Protein AF-A0A9E2YCT6-F1 (afdb_monomer_lite)

Sequence (48 aa):
MIDLIEAIVRPDIWKAKGGPADIRFFNGSLIVTAPRSVHEAIDGYWDR

Secondary structure (DSSP, 8-state):
-HHHHHHHS-GGGBGGGT-SBEEEEETTEEEEE--HHHHHHHHHHH--

Structure (mmCIF, N/CA/C/O backbone):
data_AF-A0A9E2YCT6-F1
#
_entry.id   AF-A0A9E2YCT6-F1
#
loop_
_atom_site.group_PDB
_atom_site.id
_atom_site.type_symbol
_atom_site.label_atom_id
_atom_site.label_alt_id
_atom_site.label_comp_id
_atom_site.label_asym_id
_atom_site.label_entity_id
_atom_site.label_seq_id
_atom_site.pdbx_PDB_ins_code
_atom_site.Cartn_x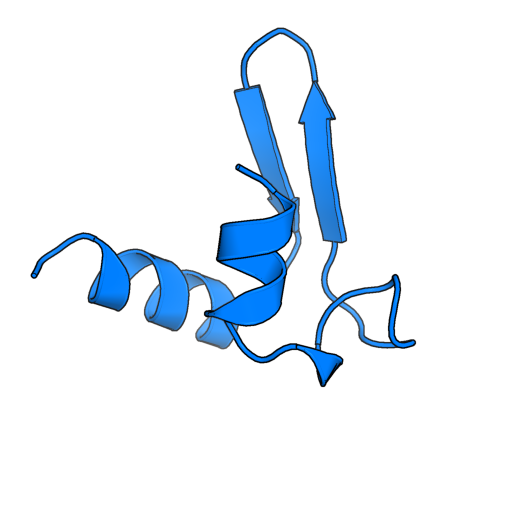
_atom_site.Cartn_y
_atom_site.Cartn_z
_atom_site.occupancy
_atom_site.B_iso_or_equiv
_atom_site.auth_seq_id
_atom_site.auth_comp_id
_atom_site.auth_asym_id
_atom_site.auth_atom_id
_atom_site.pdbx_PDB_model_num
ATOM 1 N N . MET A 1 1 ? -5.657 -7.568 7.736 1.00 62.38 1 MET A N 1
ATOM 2 C CA . MET A 1 1 ? -6.235 -6.752 6.638 1.00 62.38 1 MET A CA 1
ATOM 3 C C . MET A 1 1 ? -5.146 -6.331 5.663 1.00 62.38 1 MET A C 1
ATOM 5 O O . MET A 1 1 ? -5.281 -6.625 4.488 1.00 62.38 1 MET A O 1
ATOM 9 N N . ILE A 1 2 ? -4.058 -5.715 6.141 1.00 66.00 2 ILE A N 1
ATOM 10 C CA . ILE A 1 2 ? -2.904 -5.339 5.306 1.00 66.00 2 ILE A CA 1
ATOM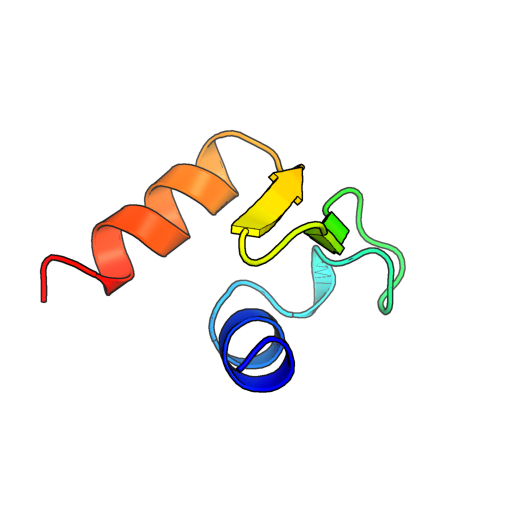 11 C C . ILE A 1 2 ? -2.318 -6.559 4.581 1.00 66.00 2 ILE A C 1
ATOM 13 O O . ILE A 1 2 ? -2.188 -6.512 3.367 1.00 66.00 2 ILE A O 1
ATOM 17 N N . ASP A 1 3 ? -2.122 -7.683 5.277 1.00 67.00 3 ASP A N 1
ATOM 18 C CA . ASP A 1 3 ? -1.560 -8.906 4.673 1.00 67.00 3 ASP A CA 1
ATOM 19 C C . ASP A 1 3 ? -2.407 -9.465 3.520 1.00 67.00 3 ASP A C 1
ATOM 21 O O . ASP A 1 3 ? -1.880 -10.050 2.581 1.00 67.00 3 ASP A O 1
ATOM 25 N N . LEU A 1 4 ? -3.731 -9.271 3.569 1.00 74.19 4 LEU A N 1
ATOM 26 C CA . LEU A 1 4 ? -4.634 -9.707 2.504 1.00 74.19 4 LEU A CA 1
ATOM 27 C C . LEU A 1 4 ? -4.474 -8.821 1.265 1.00 74.19 4 LEU A C 1
ATOM 29 O O . LEU A 1 4 ? -4.441 -9.323 0.148 1.00 74.19 4 LEU A O 1
ATOM 33 N N . ILE A 1 5 ? -4.334 -7.510 1.465 1.00 71.00 5 ILE A N 1
ATOM 34 C CA . ILE A 1 5 ? -4.097 -6.558 0.376 1.00 71.00 5 ILE A CA 1
ATOM 35 C C . ILE A 1 5 ? -2.716 -6.810 -0.233 1.00 71.00 5 ILE A C 1
ATOM 37 O O . ILE A 1 5 ? -2.595 -6.862 -1.454 1.00 71.00 5 ILE A O 1
ATOM 41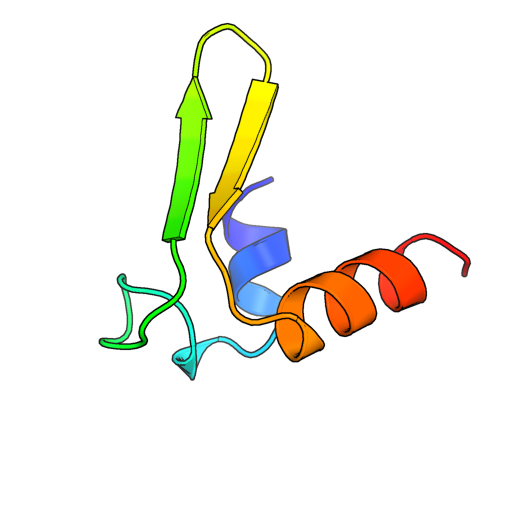 N N . GLU A 1 6 ? -1.701 -7.055 0.600 1.00 67.62 6 GLU A N 1
ATOM 42 C CA . GLU A 1 6 ? -0.358 -7.397 0.130 1.00 67.62 6 GLU A CA 1
ATOM 43 C C . GLU A 1 6 ? -0.321 -8.723 -0.642 1.00 67.62 6 GLU A C 1
ATOM 45 O O . GLU A 1 6 ? 0.379 -8.831 -1.648 1.00 67.62 6 GLU A O 1
ATOM 50 N N . ALA A 1 7 ? -1.102 -9.720 -0.215 1.00 68.69 7 ALA A N 1
ATOM 51 C CA . ALA A 1 7 ? -1.176 -11.020 -0.879 1.00 68.69 7 ALA A CA 1
ATOM 52 C C . ALA A 1 7 ? -1.972 -10.992 -2.196 1.00 68.69 7 ALA A C 1
ATOM 54 O O . ALA A 1 7 ? -1.632 -11.718 -3.130 1.00 68.69 7 ALA A O 1
ATOM 55 N N . ILE A 1 8 ? -3.031 -10.183 -2.280 1.00 72.31 8 ILE A N 1
ATOM 56 C CA . ILE A 1 8 ? -3.925 -10.132 -3.447 1.00 72.31 8 ILE A CA 1
ATOM 57 C C . ILE A 1 8 ? -3.395 -9.169 -4.515 1.00 72.31 8 ILE A C 1
ATOM 59 O O . ILE A 1 8 ? -3.477 -9.446 -5.716 1.00 72.31 8 ILE A O 1
ATOM 63 N N . VAL A 1 9 ? -2.834 -8.034 -4.101 1.00 68.31 9 VAL A N 1
ATOM 64 C CA . VAL A 1 9 ? -2.421 -6.969 -5.012 1.00 68.31 9 VAL A CA 1
ATOM 65 C C . VAL A 1 9 ? -0.917 -7.044 -5.212 1.00 68.31 9 VAL A C 1
ATOM 67 O O . VAL A 1 9 ? -0.163 -6.515 -4.406 1.00 68.31 9 VAL A O 1
ATOM 70 N N . ARG A 1 10 ? -0.489 -7.677 -6.316 1.00 69.81 10 ARG A N 1
ATOM 71 C CA . ARG A 1 10 ? 0.896 -7.651 -6.843 1.00 69.81 10 ARG A CA 1
ATOM 72 C C . ARG A 1 10 ? 1.958 -7.715 -5.722 1.00 69.81 10 ARG A C 1
ATOM 74 O O . ARG A 1 10 ? 2.593 -6.700 -5.451 1.00 69.81 10 ARG A O 1
ATOM 81 N N . PRO A 1 11 ? 2.187 -8.877 -5.094 1.00 70.31 11 PRO A N 1
ATOM 82 C CA . PRO A 1 11 ? 2.983 -8.988 -3.866 1.00 70.31 11 PRO A CA 1
ATOM 83 C C . PRO A 1 11 ? 4.390 -8.374 -3.959 1.00 70.31 11 PRO A C 1
ATOM 85 O O . PRO A 1 11 ? 4.894 -7.840 -2.974 1.00 70.31 11 PRO A O 1
ATOM 88 N N . ASP A 1 12 ? 5.000 -8.369 -5.144 1.00 76.56 12 ASP A N 1
ATOM 89 C CA . ASP A 1 12 ? 6.350 -7.835 -5.363 1.00 76.56 12 ASP A CA 1
ATOM 90 C C . ASP A 1 12 ? 6.420 -6.298 -5.429 1.00 76.56 12 ASP A C 1
ATOM 92 O O . ASP A 1 12 ? 7.509 -5.725 -5.415 1.00 76.56 12 ASP A O 1
ATOM 96 N N . ILE A 1 13 ? 5.280 -5.597 -5.515 1.00 77.25 13 ILE A N 1
ATOM 97 C CA . ILE A 1 13 ? 5.262 -4.131 -5.633 1.00 77.25 13 ILE A CA 1
ATOM 98 C C . ILE A 1 13 ? 5.408 -3.422 -4.287 1.00 77.25 13 ILE A C 1
ATOM 100 O O . ILE A 1 13 ? 5.729 -2.233 -4.263 1.00 77.25 13 ILE A O 1
ATOM 104 N N . TRP A 1 14 ? 5.206 -4.133 -3.179 1.00 83.56 14 TRP A N 1
ATOM 105 C CA . TRP A 1 14 ? 5.272 -3.578 -1.830 1.00 83.56 14 TRP A CA 1
ATOM 106 C C . TRP A 1 14 ? 6.712 -3.414 -1.346 1.00 83.56 14 TRP A C 1
ATOM 108 O O . TRP A 1 14 ? 7.578 -4.246 -1.620 1.00 83.56 14 TRP A O 1
ATOM 118 N N . LYS A 1 15 ? 6.968 -2.379 -0.542 1.00 82.75 15 LYS A N 1
ATOM 119 C CA . LYS A 1 15 ? 8.275 -2.100 0.074 1.00 82.75 15 LYS A CA 1
ATOM 120 C C . LYS A 1 15 ? 8.811 -3.275 0.878 1.00 82.75 15 LYS A C 1
ATOM 122 O O . LYS A 1 15 ? 10.015 -3.510 0.860 1.00 82.75 15 LYS A O 1
ATOM 127 N N . ALA A 1 16 ? 7.936 -4.048 1.523 1.00 75.81 16 ALA A N 1
ATOM 128 C CA . ALA A 1 16 ? 8.311 -5.269 2.236 1.00 75.81 16 ALA A CA 1
ATOM 129 C C . ALA A 1 16 ? 8.989 -6.321 1.330 1.00 75.81 16 ALA A C 1
ATOM 131 O O . ALA A 1 16 ? 9.726 -7.176 1.819 1.00 75.81 16 ALA A O 1
ATOM 132 N N . LYS A 1 17 ? 8.764 -6.251 0.012 1.00 78.38 17 LYS A N 1
ATOM 133 C CA . LYS A 1 17 ? 9.362 -7.108 -1.023 1.00 78.38 17 LYS A CA 1
ATOM 134 C C . LYS A 1 17 ? 10.340 -6.360 -1.939 1.00 78.38 17 LYS A C 1
ATOM 136 O O . LYS A 1 17 ? 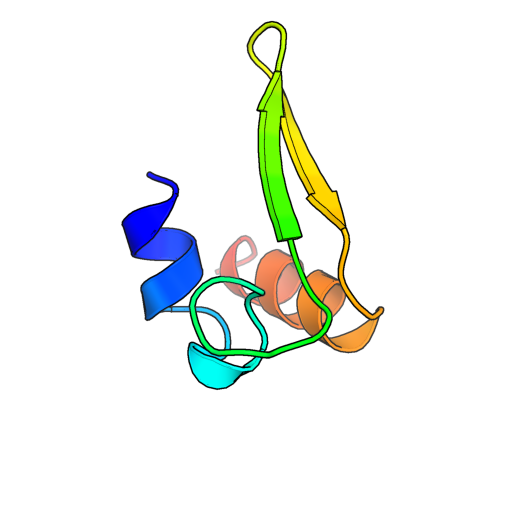10.793 -6.919 -2.930 1.00 78.38 17 LYS A O 1
ATOM 141 N N . GLY A 1 18 ? 10.707 -5.123 -1.592 1.00 77.75 18 GLY A N 1
ATOM 142 C CA . GLY A 1 18 ? 11.638 -4.291 -2.363 1.00 77.75 18 GLY A CA 1
ATOM 143 C C . GLY A 1 18 ? 10.992 -3.462 -3.478 1.00 77.75 18 GLY A C 1
ATOM 144 O O . GLY A 1 18 ? 11.708 -2.836 -4.258 1.00 77.75 18 GLY A O 1
ATOM 145 N N . GLY A 1 19 ? 9.661 -3.435 -3.559 1.00 82.62 19 GLY A N 1
ATOM 146 C CA . GLY A 1 19 ? 8.928 -2.628 -4.527 1.00 82.62 19 GLY A CA 1
ATOM 147 C C . GLY A 1 19 ? 8.681 -1.175 -4.077 1.00 82.62 19 GLY A C 1
ATOM 148 O O . GLY A 1 19 ? 8.944 -0.806 -2.930 1.00 82.62 19 GLY A O 1
ATOM 149 N 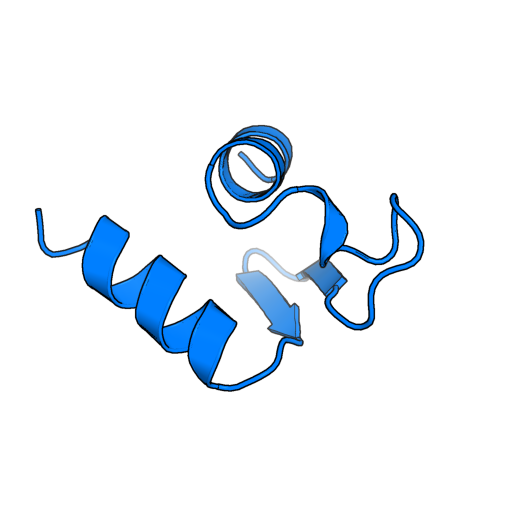N . PRO A 1 20 ? 8.183 -0.313 -4.982 1.00 84.00 20 PRO A N 1
ATOM 150 C CA . PRO A 1 20 ? 8.000 1.117 -4.723 1.00 84.00 20 PRO A CA 1
ATOM 151 C C . PRO A 1 20 ? 6.745 1.471 -3.904 1.00 84.00 20 PRO A C 1
ATOM 153 O O . PRO A 1 20 ? 6.628 2.615 -3.462 1.00 84.00 20 PRO A O 1
ATOM 156 N N . ALA A 1 21 ? 5.798 0.546 -3.726 1.00 84.75 21 ALA A N 1
ATOM 157 C CA . ALA A 1 21 ? 4.513 0.804 -3.078 1.00 84.75 21 ALA A CA 1
ATOM 158 C C . ALA A 1 21 ? 4.548 0.554 -1.564 1.00 84.75 21 ALA A C 1
ATOM 160 O O . ALA A 1 21 ? 5.296 -0.282 -1.069 1.00 84.75 21 ALA A O 1
ATOM 161 N N . ASP A 1 22 ? 3.720 1.265 -0.810 1.00 86.19 22 ASP A N 1
ATOM 162 C CA . ASP A 1 22 ? 3.718 1.260 0.652 1.00 86.19 22 ASP A CA 1
ATOM 163 C C . ASP A 1 22 ? 2.280 1.281 1.179 1.00 86.19 22 ASP A C 1
ATOM 165 O O . ASP A 1 22 ? 1.461 2.072 0.705 1.00 86.19 22 ASP A O 1
ATOM 169 N N . ILE A 1 23 ? 1.979 0.435 2.164 1.00 84.69 23 ILE A N 1
ATOM 170 C CA . ILE A 1 23 ? 0.708 0.433 2.893 1.00 84.69 23 ILE A CA 1
ATOM 171 C C . ILE A 1 23 ? 0.998 0.668 4.364 1.00 84.69 23 ILE A C 1
ATOM 173 O O . ILE A 1 23 ? 1.777 -0.054 4.983 1.00 84.69 23 ILE A O 1
ATOM 177 N N . ARG A 1 24 ? 0.330 1.662 4.951 1.00 85.00 24 ARG A N 1
ATOM 178 C CA . ARG A 1 24 ? 0.432 1.951 6.382 1.00 85.00 24 ARG A CA 1
ATOM 179 C C . ARG A 1 24 ? -0.924 2.296 6.969 1.00 85.00 24 ARG A C 1
ATOM 181 O O . ARG A 1 24 ? -1.753 2.930 6.325 1.00 85.00 24 ARG A O 1
ATOM 188 N N . PHE A 1 25 ? -1.133 1.897 8.218 1.00 82.06 25 PHE A N 1
ATOM 189 C CA . PHE A 1 25 ? -2.308 2.292 8.984 1.00 82.06 25 PHE A CA 1
ATOM 190 C C . PHE A 1 25 ? -1.962 3.488 9.865 1.00 82.06 25 PHE A C 1
ATOM 192 O O . PHE A 1 25 ? -0.998 3.440 10.631 1.00 82.06 25 PH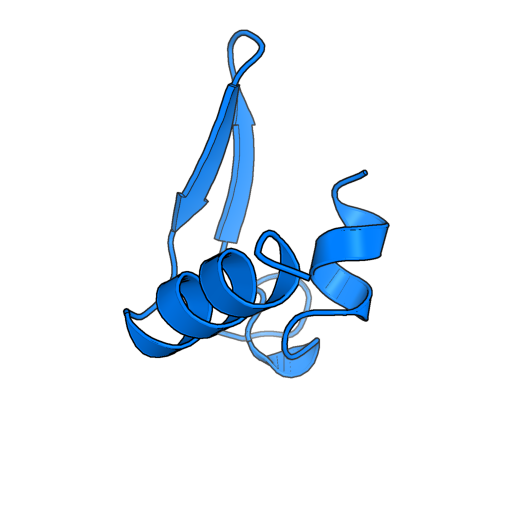E A O 1
ATOM 199 N N . PHE A 1 26 ? -2.731 4.565 9.753 1.00 83.75 26 PHE A N 1
ATOM 200 C CA . PHE A 1 26 ? -2.506 5.784 10.518 1.00 83.75 26 PHE A CA 1
ATOM 201 C C . PHE A 1 26 ? -3.840 6.441 10.873 1.00 83.75 26 PHE A C 1
ATOM 203 O O . PHE A 1 26 ? -4.669 6.676 9.998 1.00 83.75 26 PHE A O 1
ATOM 210 N N . ASN A 1 27 ? -4.058 6.725 12.163 1.00 84.69 27 ASN A N 1
ATOM 211 C CA . ASN A 1 27 ? -5.277 7.361 12.686 1.00 84.69 27 ASN A CA 1
ATOM 212 C C . ASN A 1 27 ? -6.593 6.735 12.180 1.00 84.69 27 ASN A C 1
ATOM 214 O O . ASN A 1 27 ? -7.500 7.435 11.739 1.00 84.69 27 ASN A O 1
ATOM 218 N N . GLY A 1 28 ? -6.697 5.404 12.209 1.00 87.50 28 GLY A N 1
ATOM 219 C CA . GLY A 1 28 ? -7.912 4.700 11.776 1.00 87.50 28 GLY A CA 1
ATOM 220 C C . GLY A 1 28 ? -8.096 4.624 10.257 1.00 87.50 28 GLY A C 1
ATOM 221 O O . GLY A 1 28 ? -9.068 4.033 9.798 1.00 87.50 28 GLY A O 1
ATOM 222 N N . SER A 1 29 ? -7.171 5.193 9.481 1.00 83.69 29 SER A N 1
ATOM 223 C CA . SER A 1 29 ? -7.206 5.201 8.021 1.00 83.69 29 SER A CA 1
ATOM 224 C C . SER A 1 29 ? -6.096 4.332 7.440 1.00 83.69 29 SER A C 1
ATOM 226 O O . SER A 1 29 ? -4.971 4.301 7.947 1.00 83.69 29 SER A O 1
ATOM 228 N N . LEU A 1 30 ? -6.409 3.638 6.347 1.00 82.88 30 LEU A N 1
ATOM 229 C CA . LEU A 1 30 ? -5.424 2.919 5.549 1.00 82.88 30 LEU A CA 1
ATOM 230 C C . LEU A 1 30 ? -4.861 3.867 4.489 1.00 82.88 30 LEU A C 1
ATOM 232 O O . LEU A 1 30 ? -5.587 4.334 3.616 1.00 82.88 30 LEU A O 1
ATOM 236 N N . ILE A 1 31 ? -3.567 4.146 4.571 1.00 85.94 31 ILE A N 1
ATOM 237 C CA . ILE A 1 31 ? -2.852 4.978 3.611 1.00 85.94 31 ILE A CA 1
ATOM 238 C C . ILE A 1 31 ? -2.098 4.052 2.664 1.00 85.94 31 ILE A C 1
ATOM 240 O O . ILE A 1 31 ? -1.243 3.276 3.095 1.00 85.94 31 ILE A O 1
ATOM 244 N N . VAL A 1 32 ? -2.407 4.160 1.373 1.00 84.81 32 VAL A N 1
ATOM 245 C CA . VAL A 1 32 ? -1.738 3.419 0.301 1.00 84.81 32 VAL A CA 1
ATOM 246 C C . VAL A 1 32 ? -0.986 4.415 -0.568 1.00 84.81 32 VAL A C 1
ATOM 248 O O . VAL A 1 32 ? -1.582 5.325 -1.137 1.00 84.81 32 VAL A O 1
ATOM 251 N N . THR A 1 33 ? 0.330 4.265 -0.662 1.00 87.69 33 THR A N 1
ATOM 252 C CA . THR A 1 33 ? 1.175 5.025 -1.588 1.00 87.69 33 THR A CA 1
ATOM 253 C C . THR A 1 33 ? 1.662 4.071 -2.659 1.00 87.69 33 THR A C 1
ATOM 255 O O . THR A 1 33 ? 2.547 3.262 -2.401 1.00 87.69 33 THR A O 1
ATOM 258 N N . ALA A 1 34 ? 1.083 4.134 -3.852 1.00 86.12 34 ALA A N 1
ATOM 259 C CA . ALA A 1 34 ? 1.431 3.222 -4.928 1.00 86.12 34 ALA A CA 1
ATOM 260 C C . ALA A 1 34 ? 1.277 3.893 -6.305 1.00 86.12 34 ALA A C 1
ATOM 262 O O . ALA A 1 34 ? 0.640 4.941 -6.422 1.00 86.12 34 ALA A O 1
ATOM 263 N N . PRO A 1 35 ? 1.858 3.321 -7.373 1.00 84.25 35 PRO A N 1
ATOM 264 C CA . PRO A 1 35 ? 1.595 3.775 -8.734 1.00 84.25 35 PRO A CA 1
ATOM 265 C C . PRO A 1 35 ? 0.106 3.677 -9.091 1.00 84.25 35 PRO A C 1
ATOM 267 O O . PRO A 1 35 ? -0.613 2.829 -8.564 1.00 84.25 35 PRO A O 1
ATOM 270 N N . ARG A 1 36 ? -0.349 4.488 -10.055 1.00 81.38 36 ARG A N 1
ATOM 271 C CA . ARG A 1 36 ? -1.751 4.505 -10.514 1.00 81.38 36 ARG A CA 1
ATOM 272 C C . ARG A 1 36 ? -2.294 3.114 -10.870 1.00 81.38 36 ARG A C 1
ATOM 274 O O . ARG A 1 36 ? -3.419 2.801 -10.510 1.00 81.38 36 ARG A O 1
ATOM 281 N N . SER A 1 37 ? -1.477 2.264 -11.487 1.00 80.62 37 SER A N 1
ATOM 282 C CA . SER A 1 37 ? -1.846 0.885 -11.835 1.00 80.62 37 SER A CA 1
ATOM 283 C C . SER A 1 37 ? -2.182 0.004 -10.625 1.00 80.62 37 SER A C 1
ATOM 285 O O . SER A 1 37 ? -2.957 -0.939 -10.751 1.00 80.62 37 SER A O 1
ATOM 287 N N . VAL A 1 38 ? -1.612 0.292 -9.452 1.00 79.00 38 VAL A N 1
ATOM 288 C CA . VAL A 1 38 ? -1.932 -0.403 -8.196 1.00 79.00 38 VAL A CA 1
ATOM 289 C C . VAL A 1 38 ? -3.242 0.115 -7.622 1.00 79.00 38 VAL A C 1
ATOM 291 O O . VAL A 1 38 ? -4.049 -0.680 -7.155 1.00 79.00 38 VAL A O 1
ATOM 294 N N . HIS A 1 39 ? -3.487 1.425 -7.704 1.00 79.88 39 HIS A N 1
ATOM 295 C CA . HIS A 1 39 ? -4.773 1.996 -7.306 1.00 79.88 39 HIS A CA 1
ATOM 296 C C . HIS A 1 39 ? -5.921 1.449 -8.163 1.00 79.88 39 HIS A C 1
ATOM 298 O O . HIS A 1 39 ? -6.922 1.021 -7.606 1.00 79.88 39 HIS A O 1
ATOM 304 N N . GLU A 1 40 ? -5.743 1.367 -9.484 1.00 80.44 40 GLU A N 1
ATOM 305 C CA . GLU A 1 40 ? -6.727 0.769 -10.402 1.00 80.44 40 GLU A CA 1
ATOM 306 C C . GLU A 1 40 ? -6.953 -0.724 -10.116 1.00 80.44 40 GLU A C 1
ATOM 308 O O . GLU A 1 40 ? -8.079 -1.207 -10.195 1.00 80.44 40 GLU A O 1
ATOM 313 N N . ALA A 1 41 ? -5.903 -1.461 -9.736 1.00 78.69 41 ALA A N 1
ATOM 314 C CA . ALA A 1 41 ? -6.041 -2.858 -9.332 1.00 78.69 41 ALA A CA 1
ATOM 315 C C . ALA A 1 41 ? -6.830 -3.010 -8.021 1.00 78.69 41 ALA A C 1
ATOM 317 O O . ALA A 1 41 ? -7.639 -3.923 -7.917 1.00 78.69 41 ALA A O 1
ATOM 318 N N . ILE A 1 42 ? -6.608 -2.134 -7.035 1.00 76.50 42 ILE A N 1
ATOM 319 C CA . ILE A 1 42 ? -7.357 -2.138 -5.767 1.00 76.50 42 ILE A CA 1
ATOM 320 C C . ILE A 1 42 ? -8.828 -1.780 -6.011 1.00 76.50 42 ILE A C 1
ATOM 322 O O . ILE A 1 42 ? -9.706 -2.468 -5.501 1.00 76.50 42 ILE A O 1
ATOM 326 N N . ASP A 1 43 ? -9.088 -0.745 -6.811 1.00 75.44 43 ASP A N 1
ATOM 327 C CA . ASP A 1 43 ? -10.438 -0.272 -7.137 1.00 75.44 43 ASP A CA 1
ATOM 328 C C . ASP A 1 43 ? -11.239 -1.348 -7.890 1.00 75.44 43 ASP A C 1
ATOM 330 O O . ASP A 1 43 ? -12.331 -1.735 -7.477 1.00 75.44 43 ASP A O 1
ATOM 334 N N . GLY A 1 44 ? -10.632 -1.963 -8.912 1.00 66.31 44 GLY A N 1
ATOM 335 C CA . GLY A 1 44 ? -11.244 -3.068 -9.655 1.00 66.31 44 GLY A CA 1
ATOM 336 C C . GLY A 1 44 ? -11.454 -4.355 -8.844 1.00 66.31 44 GLY A C 1
ATOM 337 O O . GLY A 1 44 ? -12.223 -5.216 -9.267 1.00 66.31 44 GLY A O 1
ATOM 338 N N . TYR A 1 45 ? -10.790 -4.508 -7.692 1.00 64.38 45 TYR A N 1
ATOM 339 C CA . TYR A 1 45 ? -11.037 -5.608 -6.753 1.00 64.38 45 TYR A CA 1
ATOM 340 C C . TYR A 1 45 ? -12.220 -5.341 -5.816 1.00 64.38 45 TYR A C 1
ATOM 342 O O . TYR A 1 45 ? -12.763 -6.295 -5.265 1.00 64.38 45 TYR A O 1
ATOM 350 N N . TRP A 1 46 ? -12.597 -4.077 -5.609 1.00 61.62 46 TRP A N 1
ATOM 351 C CA . TRP A 1 46 ? -13.656 -3.686 -4.676 1.00 61.62 46 TRP A CA 1
ATOM 352 C C . TRP A 1 46 ? -15.033 -3.550 -5.345 1.00 61.62 46 TRP A C 1
ATOM 354 O O . TRP A 1 46 ? -16.049 -3.681 -4.670 1.00 61.62 46 TRP A O 1
ATOM 364 N N . ASP A 1 47 ? -15.076 -3.341 -6.664 1.00 57.16 47 ASP A N 1
ATOM 365 C CA . ASP A 1 47 ? -16.308 -3.241 -7.471 1.00 57.16 47 ASP A CA 1
ATOM 366 C C . ASP A 1 47 ? -16.935 -4.614 -7.831 1.00 57.16 47 ASP A C 1
ATOM 368 O O . ASP A 1 47 ? -17.836 -4.694 -8.663 1.00 57.16 47 ASP A O 1
ATOM 372 N N . ARG A 1 48 ? -16.459 -5.725 -7.248 1.00 49.66 48 ARG A N 1
ATOM 373 C CA . ARG A 1 48 ? -16.835 -7.091 -7.656 1.00 49.66 48 ARG A CA 1
ATOM 374 C C . ARG A 1 48 ? -17.531 -7.910 -6.577 1.00 49.66 48 ARG A C 1
ATOM 376 O O . ARG A 1 48 ? -17.175 -7.764 -5.389 1.00 49.66 48 ARG A O 1
#

pLDDT: mean 76.7, std 8.75, range [49.66, 87.69]

Foldseek 3Di:
DVVVLCVQQPVCQEVVNPHPWYWDDDPNDIDIDGPPVSVVVVVVVVVD

Radius of gyration: 10.34 Å; chains: 1; bounding box: 28×18×24 Å